Protein AF-A0A8T1A3A7-F1 (afdb_monomer_lite)

Radius of gyration: 17.54 Å; chains: 1; bounding box: 38×29×49 Å

Sequence (93 aa):
MDSLLLRFKSAAVQTIALDFDSIVGSDFSFHSSGSIISAITDAVADFSAEEINKKGDIYDTFTSNINDQLLSVANDYIDSKPKPSFGATCVEA

Structure (mmCIF, N/CA/C/O backbone):
data_AF-A0A8T1A3A7-F1
#
_entry.id   AF-A0A8T1A3A7-F1
#
loop_
_atom_site.group_PDB
_atom_site.id
_atom_site.type_symbol
_atom_site.label_atom_id
_atom_site.label_alt_id
_atom_site.label_comp_id
_atom_site.label_asym_id
_atom_site.label_entity_id
_atom_site.label_seq_id
_atom_site.pdbx_PDB_ins_code
_atom_site.Cartn_x
_atom_site.Cartn_y
_atom_site.Cartn_z
_atom_site.occupancy
_atom_site.B_iso_or_equiv
_atom_site.auth_seq_id
_atom_site.auth_comp_id
_atom_site.auth_asym_id
_atom_site.auth_atom_id
_atom_site.pdbx_PDB_model_num
ATOM 1 N N . MET A 1 1 ? 22.873 -5.877 -10.780 1.00 57.97 1 MET A N 1
ATOM 2 C CA . MET A 1 1 ? 21.430 -5.549 -10.812 1.00 57.97 1 MET A CA 1
ATOM 3 C C . MET A 1 1 ? 20.997 -5.233 -12.238 1.00 57.97 1 MET A C 1
ATOM 5 O O . MET A 1 1 ? 20.027 -5.815 -12.701 1.00 57.97 1 MET A O 1
ATOM 9 N N . ASP A 1 2 ? 21.776 -4.433 -12.963 1.00 66.38 2 ASP A N 1
ATOM 10 C CA . ASP A 1 2 ? 21.465 -3.956 -14.320 1.00 66.38 2 ASP A CA 1
ATOM 11 C C . ASP A 1 2 ? 21.164 -5.061 -15.347 1.00 66.38 2 ASP A C 1
ATOM 13 O O . ASP A 1 2 ? 20.189 -4.959 -16.082 1.00 66.38 2 ASP A O 1
ATOM 17 N N . SER A 1 3 ? 21.908 -6.174 -15.352 1.00 77.06 3 SER A N 1
ATOM 18 C CA . SER A 1 3 ? 21.665 -7.281 -16.297 1.00 77.06 3 SER A CA 1
ATOM 19 C C . SER A 1 3 ? 20.330 -8.011 -16.098 1.00 77.06 3 SER A C 1
ATOM 21 O O . SER A 1 3 ? 19.832 -8.631 -17.037 1.00 77.06 3 SER A O 1
ATOM 23 N N . LEU A 1 4 ? 19.748 -7.955 -14.894 1.00 81.81 4 LEU A N 1
ATOM 24 C CA . LEU A 1 4 ? 18.411 -8.490 -14.625 1.00 81.81 4 LEU A CA 1
ATOM 25 C C . LEU A 1 4 ? 17.334 -7.513 -15.093 1.00 81.81 4 LEU A C 1
ATOM 27 O O . LEU A 1 4 ? 16.370 -7.945 -15.714 1.00 81.81 4 LEU A O 1
ATOM 31 N N . LEU A 1 5 ? 17.514 -6.212 -14.838 1.00 82.62 5 LEU A N 1
ATOM 32 C CA . LEU A 1 5 ? 16.563 -5.169 -15.241 1.00 82.62 5 LEU A CA 1
ATOM 33 C C . LEU A 1 5 ? 16.388 -5.113 -16.763 1.00 82.62 5 LEU A C 1
ATOM 35 O O . LEU A 1 5 ? 15.266 -4.987 -17.248 1.00 82.62 5 LEU A O 1
ATOM 39 N N . LEU A 1 6 ? 17.468 -5.349 -17.512 1.00 84.94 6 LEU A N 1
ATOM 40 C CA . LEU A 1 6 ? 17.442 -5.439 -18.974 1.00 84.94 6 LEU A CA 1
ATOM 41 C C . LEU A 1 6 ? 16.557 -6.571 -19.527 1.00 84.94 6 LEU A C 1
ATOM 43 O O . LEU A 1 6 ? 16.232 -6.553 -20.706 1.00 84.94 6 LEU A O 1
ATOM 47 N N . ARG A 1 7 ? 16.158 -7.555 -18.709 1.00 84.62 7 ARG A N 1
ATOM 48 C CA . ARG A 1 7 ? 15.277 -8.659 -19.135 1.00 84.62 7 ARG A CA 1
ATOM 49 C C . ARG A 1 7 ? 13.792 -8.336 -18.995 1.00 84.62 7 ARG A C 1
ATOM 51 O O . ARG A 1 7 ? 12.956 -9.106 -19.464 1.00 84.62 7 ARG A O 1
ATOM 58 N N . PHE A 1 8 ? 13.449 -7.240 -18.325 1.00 85.31 8 PHE A N 1
ATOM 59 C CA . PHE A 1 8 ? 12.064 -6.835 -18.147 1.00 85.31 8 PHE A CA 1
ATOM 60 C C . PHE A 1 8 ? 11.643 -5.921 -19.294 1.00 85.31 8 PHE A C 1
ATOM 62 O O . PHE A 1 8 ? 12.283 -4.911 -19.560 1.00 85.31 8 PHE A O 1
ATOM 69 N N . LYS A 1 9 ? 10.524 -6.255 -19.945 1.00 85.38 9 LYS A N 1
ATOM 70 C CA . LYS A 1 9 ? 9.809 -5.335 -20.846 1.00 85.38 9 LYS A CA 1
ATOM 71 C C . LYS A 1 9 ? 8.946 -4.347 -20.056 1.00 85.38 9 LYS A C 1
ATOM 73 O O . LYS A 1 9 ? 8.793 -3.191 -20.432 1.00 85.38 9 LYS A O 1
ATOM 78 N N . SER A 1 10 ? 8.356 -4.833 -18.973 1.00 87.75 10 SER A N 1
ATOM 79 C CA . SER A 1 10 ? 7.512 -4.086 -18.049 1.00 87.75 10 SER A CA 1
ATOM 80 C C . SER A 1 10 ? 7.471 -4.827 -16.720 1.00 87.75 10 SER A C 1
ATOM 82 O O . SER A 1 10 ? 7.582 -6.054 -16.692 1.00 87.75 10 SER A O 1
ATOM 84 N N . ALA A 1 11 ? 7.246 -4.096 -15.638 1.00 88.19 11 ALA A N 1
ATOM 85 C CA . ALA A 1 11 ? 6.937 -4.647 -14.331 1.00 88.19 11 ALA A CA 1
ATOM 86 C C . ALA A 1 11 ? 5.858 -3.770 -13.702 1.00 88.19 11 ALA A C 1
ATOM 88 O O . ALA A 1 11 ? 5.829 -2.566 -13.940 1.00 88.19 11 ALA A O 1
ATOM 89 N N . ALA A 1 12 ? 4.978 -4.391 -12.931 1.00 91.94 12 ALA A N 1
ATOM 90 C CA . ALA A 1 12 ? 3.979 -3.707 -12.133 1.00 91.94 12 ALA A CA 1
ATOM 91 C C . ALA A 1 12 ? 3.687 -4.575 -10.913 1.00 91.94 12 ALA A C 1
ATOM 93 O O . ALA A 1 12 ? 3.644 -5.807 -11.016 1.00 91.94 12 ALA A O 1
ATOM 94 N N . VAL A 1 13 ? 3.482 -3.937 -9.768 1.00 89.25 13 VAL A N 1
ATOM 95 C CA . VAL A 1 13 ? 2.884 -4.603 -8.617 1.00 89.25 13 VAL A CA 1
ATOM 96 C C . VAL A 1 13 ? 1.389 -4.689 -8.886 1.00 89.25 13 VAL A C 1
ATOM 98 O O . VAL A 1 13 ? 0.760 -3.679 -9.190 1.00 89.25 13 VAL A O 1
ATOM 101 N N . GLN A 1 14 ? 0.832 -5.898 -8.820 1.00 93.06 14 GLN A N 1
ATOM 102 C CA . GLN A 1 14 ? -0.599 -6.127 -9.057 1.00 93.06 14 GLN A CA 1
ATOM 103 C C . GLN A 1 14 ? -1.414 -6.124 -7.766 1.00 93.06 14 GLN A C 1
ATOM 105 O O . GLN A 1 14 ? -2.602 -5.822 -7.783 1.00 93.06 14 GLN A O 1
ATOM 110 N N . THR A 1 15 ? -0.795 -6.497 -6.647 1.00 88.38 15 THR A N 1
ATOM 111 C CA . THR A 1 15 ? -1.486 -6.627 -5.366 1.00 88.38 15 THR A CA 1
ATOM 112 C C . THR A 1 15 ? -0.503 -6.378 -4.234 1.00 88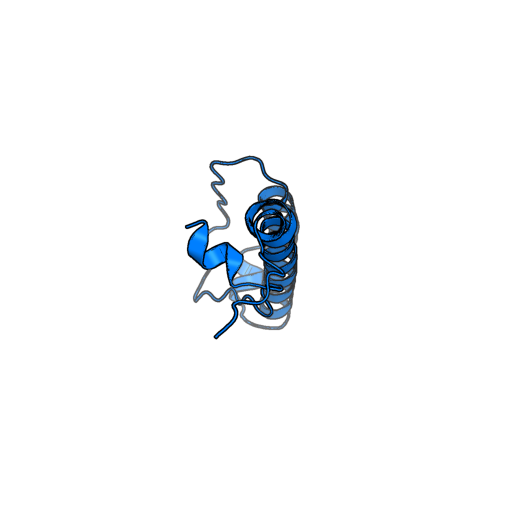.38 15 THR A C 1
ATOM 114 O O . THR A 1 15 ? 0.621 -6.883 -4.259 1.00 88.38 15 THR A O 1
ATOM 117 N N . ILE A 1 16 ? -0.950 -5.617 -3.242 1.00 81.62 16 ILE A N 1
ATOM 118 C CA . ILE A 1 16 ? -0.330 -5.485 -1.927 1.00 81.62 16 ILE A CA 1
ATOM 119 C C . ILE A 1 16 ? -1.439 -5.737 -0.914 1.00 81.62 16 ILE A C 1
ATOM 121 O O . ILE A 1 16 ? -2.566 -5.289 -1.113 1.00 81.62 16 ILE A O 1
ATOM 125 N N . ALA A 1 17 ? -1.118 -6.483 0.136 1.00 83.38 17 ALA A N 1
ATOM 126 C CA . ALA A 1 17 ? -2.031 -6.741 1.232 1.00 83.38 17 ALA A CA 1
ATOM 127 C C . ALA A 1 17 ? -1.316 -6.452 2.551 1.00 83.38 17 ALA A C 1
ATOM 129 O O . ALA A 1 17 ? -0.294 -7.066 2.865 1.00 83.38 17 ALA A O 1
ATOM 130 N N . LEU A 1 18 ? -1.858 -5.500 3.296 1.00 79.50 18 LEU A N 1
ATOM 131 C CA . LEU A 1 18 ? -1.538 -5.225 4.681 1.00 79.50 18 LEU A CA 1
ATOM 132 C C . LEU A 1 18 ? -2.548 -5.961 5.564 1.00 79.50 18 LEU A C 1
ATOM 134 O O . LEU A 1 18 ? -3.752 -5.758 5.435 1.00 79.50 18 LEU A O 1
ATOM 138 N N . ASP A 1 19 ? -2.030 -6.796 6.456 1.00 80.94 19 ASP A N 1
ATOM 139 C CA . ASP A 1 19 ? -2.795 -7.514 7.473 1.00 80.94 19 ASP A CA 1
ATOM 140 C C . ASP A 1 19 ? -2.046 -7.427 8.811 1.00 80.94 19 ASP A C 1
ATOM 142 O O . ASP A 1 19 ? -0.818 -7.302 8.854 1.00 80.94 19 ASP A O 1
ATOM 146 N N . PHE A 1 20 ? -2.794 -7.445 9.908 1.00 77.62 20 PHE A N 1
ATOM 147 C CA . PHE A 1 20 ? -2.301 -7.376 11.275 1.00 77.62 20 PHE A CA 1
ATOM 148 C C . PHE A 1 20 ? -3.331 -7.965 12.244 1.00 77.62 20 PHE A C 1
ATOM 150 O O . PHE A 1 20 ? -4.549 -7.871 12.061 1.00 77.62 20 PHE A O 1
ATOM 157 N N . ASP A 1 21 ? -2.839 -8.538 13.340 1.00 74.19 21 ASP A N 1
ATOM 158 C CA . ASP A 1 21 ? -3.701 -9.087 14.389 1.00 74.19 21 ASP A CA 1
ATOM 159 C C . ASP A 1 21 ? -4.314 -7.998 15.275 1.00 74.19 21 ASP A C 1
ATOM 161 O O . ASP A 1 21 ? -5.491 -8.088 15.624 1.00 74.19 21 ASP A O 1
ATOM 165 N N . SER A 1 22 ? -3.540 -6.965 15.619 1.00 72.44 22 SER A N 1
ATOM 166 C CA . SER A 1 22 ? -3.984 -5.831 16.434 1.00 72.44 22 SER A CA 1
ATOM 167 C C . SER A 1 22 ? -3.029 -4.641 16.301 1.00 72.44 22 SER A C 1
ATOM 169 O O . SER A 1 22 ? -1.809 -4.816 16.270 1.00 72.44 22 SER A O 1
ATOM 171 N N . ILE A 1 23 ? -3.581 -3.428 16.263 1.00 72.31 23 ILE A N 1
ATOM 172 C CA . ILE A 1 23 ? -2.853 -2.160 16.356 1.00 72.31 23 ILE A CA 1
ATOM 173 C C . ILE A 1 23 ? -2.880 -1.702 17.817 1.00 72.31 23 ILE A C 1
ATOM 175 O O . ILE A 1 23 ? -3.905 -1.254 18.321 1.00 72.31 23 ILE A O 1
ATOM 179 N N . VAL A 1 24 ? -1.745 -1.797 18.508 1.00 65.25 24 VAL A N 1
ATOM 180 C CA . VAL A 1 24 ? -1.587 -1.327 19.903 1.00 65.25 24 VAL A CA 1
ATOM 181 C C . VAL A 1 24 ? -1.287 0.174 20.010 1.00 65.25 24 VAL A C 1
ATOM 183 O O . VAL A 1 24 ? -1.375 0.749 21.091 1.00 65.25 24 VAL A O 1
ATOM 186 N N . GLY A 1 25 ? -0.968 0.816 18.888 1.00 59.59 25 GLY A N 1
ATOM 187 C CA . GLY A 1 25 ? -0.744 2.250 18.760 1.00 59.59 25 GLY A CA 1
ATOM 188 C C . GLY A 1 25 ? -0.385 2.600 17.318 1.00 59.59 25 GLY A C 1
ATOM 189 O O . GLY A 1 25 ? 0.280 1.821 16.637 1.00 59.59 25 GLY A O 1
ATOM 190 N N . SER A 1 26 ? -0.844 3.754 16.846 1.00 56.97 26 SER A N 1
ATOM 191 C CA . SER A 1 26 ? -0.556 4.296 15.516 1.00 56.97 26 SER A CA 1
ATOM 192 C C . SER A 1 26 ? 0.589 5.308 15.606 1.00 56.97 26 SER A C 1
ATOM 194 O O . SER A 1 26 ? 0.384 6.500 15.388 1.00 56.97 26 SER A O 1
ATOM 196 N N . ASP A 1 27 ? 1.781 4.860 16.003 1.00 54.31 27 ASP A N 1
ATOM 197 C CA . ASP A 1 27 ? 2.976 5.711 15.999 1.00 54.31 27 ASP A CA 1
ATOM 198 C C . ASP A 1 27 ? 3.808 5.384 14.756 1.00 54.31 27 ASP A C 1
ATOM 200 O O . ASP A 1 27 ? 4.569 4.411 14.713 1.00 54.31 27 ASP A O 1
ATOM 204 N N . PHE A 1 28 ? 3.581 6.145 13.687 1.00 55.59 28 PHE A N 1
ATOM 205 C CA . PHE A 1 28 ? 4.266 5.932 12.420 1.00 55.59 28 PHE A CA 1
ATOM 206 C C . PHE A 1 28 ? 5.560 6.743 12.376 1.00 55.59 28 PHE A C 1
ATOM 208 O O . PHE A 1 28 ? 5.615 7.893 11.945 1.00 55.59 28 PHE A O 1
ATOM 215 N N . SER A 1 29 ? 6.635 6.098 12.817 1.00 52.66 29 SER A N 1
ATOM 216 C CA . SER A 1 29 ? 8.003 6.594 12.698 1.00 52.66 29 SER A CA 1
ATOM 217 C C . SER A 1 29 ? 8.516 6.366 11.278 1.00 52.66 29 SER A C 1
ATOM 219 O O . SER A 1 29 ? 9.036 5.301 10.929 1.00 52.66 29 SER A O 1
ATOM 221 N N . PHE A 1 30 ? 8.381 7.384 10.435 1.00 55.31 30 PHE A N 1
ATOM 222 C CA . PHE A 1 30 ? 8.982 7.353 9.116 1.00 55.31 30 PHE A CA 1
ATOM 223 C C . PHE A 1 30 ? 10.319 8.096 9.102 1.00 55.31 30 PHE A C 1
ATOM 225 O O . PHE A 1 30 ? 10.390 9.304 9.298 1.00 55.31 30 PHE A O 1
ATOM 232 N N . HIS A 1 31 ? 11.400 7.372 8.814 1.00 52.06 31 HIS A N 1
ATOM 233 C CA . HIS A 1 31 ? 12.758 7.932 8.724 1.00 52.06 31 HIS A CA 1
ATOM 234 C C . HIS A 1 31 ? 13.039 8.674 7.399 1.00 52.06 31 HIS A C 1
ATOM 236 O O . HIS A 1 31 ? 14.178 9.027 7.101 1.00 52.06 31 HIS A O 1
ATOM 242 N N . SER A 1 32 ? 12.014 8.895 6.578 1.00 54.25 32 SER A N 1
ATOM 243 C CA . SER A 1 32 ? 12.102 9.538 5.266 1.00 54.25 32 SER A CA 1
ATOM 244 C C . SER A 1 32 ? 10.971 10.560 5.132 1.00 54.25 32 SER 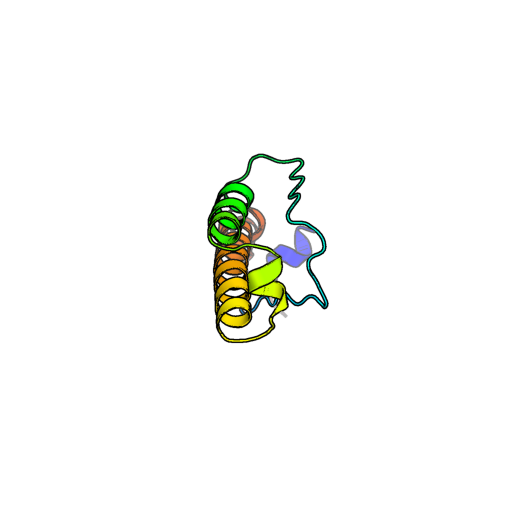A C 1
ATOM 246 O O . SER A 1 32 ? 10.033 10.539 5.912 1.00 54.25 32 SER A O 1
ATOM 248 N N . SER A 1 33 ? 11.039 11.475 4.174 1.00 53.69 33 SER A N 1
ATOM 249 C CA . SER A 1 33 ? 9.951 12.396 3.828 1.00 53.69 33 SER A CA 1
ATOM 250 C C . SER A 1 33 ? 9.637 12.218 2.344 1.00 53.69 33 SER A C 1
ATOM 252 O O . SER A 1 33 ? 10.075 12.978 1.486 1.00 53.69 33 SER A O 1
ATOM 254 N N . GLY A 1 34 ? 8.947 11.123 2.030 1.00 62.00 34 GLY A N 1
ATOM 255 C CA . GLY A 1 34 ? 8.498 10.795 0.677 1.00 62.00 34 GLY A CA 1
ATOM 256 C C . GLY A 1 34 ? 6.982 10.908 0.549 1.00 62.00 34 GLY A C 1
ATOM 257 O O . GLY A 1 34 ? 6.271 10.811 1.545 1.00 62.00 34 GLY A O 1
ATOM 258 N N . SER A 1 35 ? 6.483 11.035 -0.680 1.00 58.16 35 SER A N 1
ATOM 259 C CA . SER A 1 35 ? 5.044 11.021 -1.004 1.00 58.16 35 SER A CA 1
ATOM 260 C C . SER A 1 35 ? 4.299 9.798 -0.450 1.00 58.16 35 SER A C 1
ATOM 262 O O . SER A 1 35 ? 3.110 9.879 -0.157 1.00 58.16 35 SER A O 1
ATOM 264 N N . ILE A 1 36 ? 5.007 8.683 -0.238 1.00 60.84 36 ILE A N 1
ATOM 265 C CA . ILE A 1 36 ? 4.457 7.478 0.395 1.00 60.84 36 ILE A CA 1
ATOM 266 C C . ILE A 1 36 ? 4.036 7.706 1.841 1.00 60.84 36 ILE A C 1
ATOM 268 O O . ILE A 1 36 ? 3.069 7.126 2.313 1.00 60.84 36 ILE A O 1
ATOM 272 N N . ILE A 1 37 ? 4.758 8.567 2.548 1.00 64.81 37 ILE A N 1
ATOM 273 C CA . ILE A 1 37 ? 4.567 8.781 3.975 1.00 64.81 37 ILE A CA 1
ATOM 274 C C . ILE A 1 37 ? 3.377 9.684 4.207 1.00 64.81 37 ILE A C 1
ATOM 276 O O . ILE A 1 37 ? 2.571 9.379 5.075 1.00 64.81 37 ILE A O 1
ATOM 280 N N . SER A 1 38 ? 3.227 10.742 3.408 1.00 65.50 38 SER A N 1
ATOM 281 C CA . SER A 1 38 ? 2.021 11.570 3.440 1.00 65.50 38 SER A CA 1
ATOM 282 C C . SER A 1 38 ? 0.785 10.745 3.097 1.00 65.50 38 SER A C 1
ATOM 284 O O . SER A 1 38 ? -0.178 10.779 3.845 1.00 65.50 38 SER A O 1
ATOM 286 N N . ALA A 1 39 ? 0.856 9.914 2.052 1.00 62.34 39 ALA A N 1
ATOM 287 C CA . ALA A 1 39 ? -0.253 9.054 1.647 1.00 62.34 39 ALA A CA 1
ATOM 288 C C . ALA A 1 39 ? -0.661 8.042 2.734 1.00 62.34 39 ALA A C 1
ATOM 290 O O . ALA A 1 39 ? -1.848 7.861 2.994 1.00 62.34 39 ALA A O 1
ATOM 291 N N . ILE A 1 40 ? 0.314 7.407 3.398 1.00 66.62 40 ILE A N 1
ATOM 292 C CA . ILE A 1 40 ? 0.035 6.502 4.521 1.00 66.62 40 ILE A CA 1
ATOM 293 C C . ILE A 1 40 ? -0.475 7.293 5.733 1.00 66.62 40 ILE A C 1
ATOM 295 O O . ILE A 1 40 ? -1.415 6.858 6.381 1.00 66.62 40 ILE A O 1
ATOM 299 N N . THR A 1 41 ? 0.104 8.455 6.040 1.00 67.12 41 THR A N 1
ATOM 300 C CA . THR A 1 41 ? -0.311 9.270 7.195 1.00 67.12 41 THR A CA 1
ATOM 301 C C . THR A 1 41 ? -1.750 9.754 7.042 1.00 67.12 41 THR A C 1
ATOM 303 O O . THR A 1 41 ? -2.520 9.617 7.986 1.00 67.12 41 THR A O 1
ATOM 306 N N . ASP A 1 42 ? -2.131 10.243 5.860 1.00 67.06 42 ASP A N 1
ATOM 307 C CA . ASP A 1 42 ? -3.500 10.678 5.568 1.00 67.06 42 ASP A CA 1
ATOM 308 C C . ASP A 1 42 ? -4.484 9.504 5.6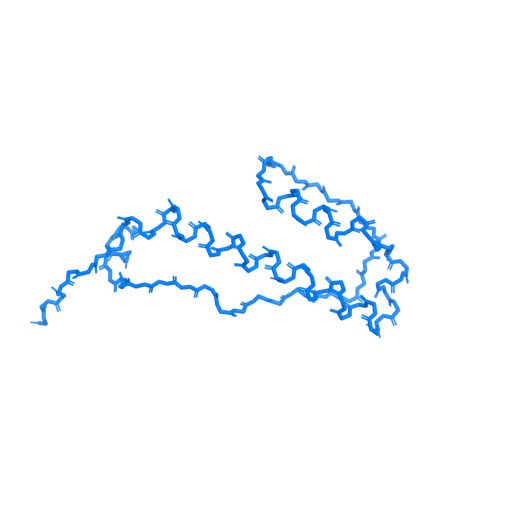85 1.00 67.06 42 ASP A C 1
ATOM 310 O O . ASP A 1 42 ? -5.519 9.625 6.333 1.00 67.06 42 ASP A O 1
ATOM 314 N N . ALA A 1 43 ? -4.126 8.331 5.152 1.00 65.81 43 ALA A N 1
ATOM 315 C CA . ALA A 1 43 ? -4.970 7.140 5.226 1.00 65.81 43 ALA A CA 1
ATOM 316 C C . ALA A 1 43 ? -5.148 6.597 6.657 1.00 65.81 43 ALA A C 1
ATOM 318 O O . ALA A 1 43 ? -6.168 5.973 6.948 1.00 65.81 43 ALA A O 1
ATOM 319 N N . VAL A 1 44 ? -4.178 6.819 7.553 1.00 69.44 44 VAL A N 1
ATOM 320 C CA . VAL A 1 44 ? -4.293 6.416 8.964 1.00 69.44 44 VAL A CA 1
ATOM 321 C C . VAL A 1 44 ? -4.927 7.502 9.838 1.00 69.44 44 VAL A C 1
ATOM 323 O O . VAL A 1 44 ? -5.533 7.176 10.855 1.00 69.44 44 VAL A O 1
ATOM 326 N N . ALA A 1 45 ? -4.846 8.779 9.454 1.00 69.88 45 ALA A N 1
ATOM 327 C CA . ALA A 1 45 ? -5.432 9.883 10.217 1.00 69.88 45 ALA A CA 1
ATOM 328 C C . ALA A 1 45 ? -6.963 9.787 10.347 1.00 69.88 45 ALA A C 1
ATOM 330 O O . ALA A 1 45 ? -7.522 10.273 11.330 1.00 69.88 45 ALA A O 1
ATOM 331 N N . ASP A 1 46 ? -7.624 9.130 9.393 1.00 72.56 46 ASP A N 1
ATOM 332 C CA . ASP A 1 46 ? -9.081 8.980 9.361 1.00 72.56 46 ASP A CA 1
ATOM 333 C C . ASP A 1 46 ? -9.628 7.916 10.334 1.00 72.56 46 ASP A C 1
ATOM 335 O O . ASP A 1 46 ? -10.846 7.798 10.485 1.00 72.56 46 ASP A O 1
ATOM 339 N N . PHE A 1 47 ? -8.767 7.140 11.009 1.00 72.44 47 PHE A N 1
ATOM 340 C CA . PHE A 1 47 ? -9.194 5.981 11.799 1.00 72.44 47 PHE A CA 1
ATOM 341 C C . PHE A 1 47 ? -8.452 5.850 13.134 1.00 72.44 47 PHE A C 1
ATOM 343 O O . PHE A 1 47 ? -7.224 5.922 13.200 1.00 72.44 47 PHE A O 1
ATOM 350 N N . SER A 1 48 ? -9.179 5.559 14.217 1.00 77.25 48 SER A N 1
ATOM 351 C CA . SER A 1 48 ? -8.544 5.189 15.487 1.00 77.25 48 SER A CA 1
ATOM 352 C C . SER A 1 48 ? -8.168 3.702 15.535 1.00 77.25 48 SER A C 1
ATOM 354 O O . SER A 1 48 ? -8.838 2.842 14.959 1.00 77.25 48 SER A O 1
ATOM 356 N N . ALA A 1 49 ? -7.125 3.369 16.302 1.00 77.19 49 ALA A N 1
ATOM 357 C CA . ALA A 1 49 ? -6.720 1.97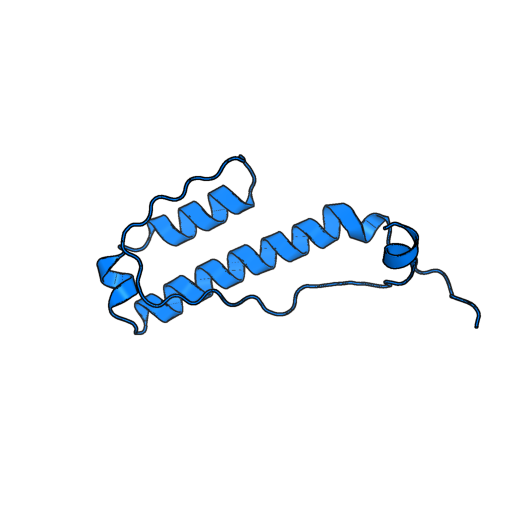8 16.527 1.00 77.19 49 ALA A CA 1
ATOM 358 C C . ALA A 1 49 ? -7.863 1.117 17.101 1.00 77.19 49 ALA A C 1
ATOM 360 O O . ALA A 1 49 ? -8.003 -0.053 16.751 1.00 77.19 49 ALA A O 1
ATOM 361 N N . GLU A 1 50 ? -8.709 1.694 17.959 1.00 80.25 50 GLU A N 1
ATOM 362 C CA . GLU A 1 50 ? -9.839 0.997 18.577 1.00 80.25 50 GLU A CA 1
ATOM 363 C C . GLU A 1 50 ? -10.966 0.694 17.576 1.00 80.25 50 GLU A C 1
ATOM 365 O O . GLU A 1 50 ? -11.635 -0.332 17.691 1.00 80.25 50 GLU A O 1
ATOM 370 N N . GLU A 1 51 ? -11.167 1.547 16.571 1.00 79.44 51 GLU A N 1
ATOM 371 C CA . GLU A 1 51 ? -12.129 1.307 15.492 1.00 79.44 51 GLU A CA 1
ATOM 372 C C . GLU A 1 51 ? -11.631 0.246 14.512 1.00 79.44 51 GLU A C 1
ATOM 374 O O . GLU A 1 51 ? -12.384 -0.663 14.162 1.00 79.44 51 GLU A O 1
ATOM 379 N N . ILE A 1 52 ? -10.354 0.305 14.133 1.00 80.50 52 ILE A N 1
ATOM 380 C CA . ILE A 1 52 ? -9.741 -0.669 13.223 1.00 80.50 52 ILE A CA 1
ATOM 381 C C . ILE A 1 52 ? -9.687 -2.063 13.869 1.00 80.50 52 ILE A C 1
ATOM 383 O O . ILE A 1 52 ? -10.013 -3.068 13.237 1.00 80.50 52 ILE A O 1
ATOM 387 N N . ASN A 1 53 ? -9.334 -2.153 15.155 1.00 82.38 53 ASN A N 1
ATOM 388 C CA . ASN A 1 53 ? -9.213 -3.436 15.856 1.00 82.38 53 ASN A CA 1
ATOM 389 C C . ASN A 1 53 ? -10.543 -4.181 16.042 1.00 82.38 53 ASN A C 1
ATOM 391 O O . ASN A 1 53 ? -10.527 -5.358 16.400 1.00 82.38 53 ASN A O 1
ATOM 395 N N . LYS A 1 54 ? -11.693 -3.545 15.777 1.00 84.38 54 LYS A N 1
ATOM 396 C CA . LYS A 1 54 ? -13.001 -4.221 15.798 1.00 84.38 54 LYS A CA 1
ATOM 397 C C . LYS A 1 54 ? -13.194 -5.209 14.640 1.00 84.38 54 LYS A C 1
ATOM 399 O O . LYS A 1 54 ? -14.180 -5.936 14.676 1.00 84.38 54 LYS A O 1
ATOM 404 N N . LYS A 1 55 ? -12.268 -5.259 13.665 1.00 73.31 55 LYS A N 1
ATOM 405 C CA . LYS A 1 55 ? -12.211 -6.230 12.551 1.00 73.31 55 LYS A CA 1
ATOM 406 C C . LYS A 1 55 ? -13.579 -6.478 11.884 1.00 73.31 55 LYS A C 1
ATOM 408 O O . LYS A 1 55 ? -14.194 -7.526 12.054 1.00 73.31 55 LYS A O 1
ATOM 413 N N . GLY A 1 56 ? -14.026 -5.483 11.119 1.00 83.31 56 GLY A N 1
ATOM 414 C CA . GLY A 1 56 ? -15.219 -5.501 10.258 1.00 83.31 56 GLY A CA 1
ATOM 415 C C . GLY A 1 56 ? -15.080 -4.455 9.148 1.00 83.31 56 GLY A C 1
ATOM 416 O O . GLY A 1 56 ? -13.956 -4.114 8.793 1.00 83.31 56 GLY A O 1
ATOM 417 N N . ASP A 1 57 ? -16.176 -3.863 8.671 1.00 85.19 57 ASP A N 1
ATOM 418 C CA . ASP A 1 57 ? -16.160 -2.921 7.533 1.00 85.19 57 ASP A CA 1
ATOM 419 C C . ASP A 1 57 ? -15.128 -1.782 7.661 1.00 85.19 57 ASP A C 1
ATOM 421 O O . ASP A 1 57 ? -14.515 -1.376 6.675 1.00 85.19 57 ASP A O 1
ATOM 425 N N . ILE A 1 58 ? -14.896 -1.275 8.879 1.00 83.06 58 ILE A N 1
ATOM 426 C CA . ILE A 1 58 ? -13.889 -0.232 9.141 1.00 83.06 58 ILE A CA 1
ATOM 427 C C . ILE A 1 58 ? -12.464 -0.758 8.922 1.00 83.06 58 ILE A C 1
ATOM 429 O O . ILE A 1 58 ? -11.640 -0.063 8.336 1.00 83.06 58 ILE A O 1
ATOM 433 N N . TYR A 1 59 ? -12.172 -1.983 9.363 1.00 84.56 59 TYR A N 1
ATOM 434 C CA . TYR A 1 59 ? -10.882 -2.636 9.130 1.00 84.56 59 TYR A CA 1
ATOM 435 C C . TYR A 1 59 ? -10.669 -2.896 7.635 1.00 84.56 59 TYR A C 1
ATOM 437 O O . TYR A 1 59 ? -9.597 -2.596 7.110 1.00 84.56 59 TYR A O 1
ATOM 445 N N . ASP A 1 60 ? -11.693 -3.391 6.939 1.00 87.12 60 ASP A N 1
ATOM 446 C CA . ASP A 1 60 ? -11.617 -3.656 5.500 1.00 87.12 60 ASP A CA 1
ATOM 447 C C . ASP A 1 60 ? -11.408 -2.351 4.717 1.00 87.12 60 ASP A C 1
ATOM 449 O O . ASP A 1 60 ? -10.563 -2.280 3.828 1.00 87.12 60 ASP A O 1
ATOM 453 N N . THR A 1 61 ? -12.105 -1.279 5.105 1.00 85.81 61 THR A N 1
ATOM 454 C CA . THR A 1 61 ? -11.935 0.054 4.506 1.00 85.81 61 THR A CA 1
ATOM 455 C C . THR A 1 61 ? -10.536 0.608 4.769 1.00 85.81 61 THR A C 1
ATOM 457 O O . THR A 1 61 ? -9.867 1.066 3.844 1.00 85.81 61 THR A O 1
ATOM 460 N N . PHE A 1 62 ? -10.064 0.539 6.016 1.00 83.69 62 PHE A N 1
ATOM 461 C CA . PHE A 1 62 ? -8.729 0.992 6.398 1.00 83.69 62 PHE A CA 1
ATOM 462 C C . PHE A 1 62 ? -7.637 0.247 5.621 1.00 83.69 62 PHE A C 1
ATOM 464 O O . PHE A 1 62 ? -6.778 0.869 4.995 1.00 83.69 62 PHE A O 1
ATOM 471 N N . THR A 1 63 ? -7.682 -1.087 5.622 1.00 84.75 63 THR A N 1
ATOM 472 C CA . THR A 1 63 ? -6.690 -1.914 4.927 1.00 84.75 63 THR A CA 1
ATOM 473 C C . THR A 1 63 ? -6.749 -1.708 3.417 1.00 84.75 63 THR A C 1
ATOM 475 O O . THR A 1 63 ? -5.694 -1.573 2.804 1.00 84.75 63 THR A O 1
ATOM 478 N N . SER A 1 64 ? -7.940 -1.593 2.816 1.00 86.75 64 SER A N 1
ATOM 479 C CA . SER A 1 64 ? -8.093 -1.282 1.387 1.00 86.75 64 SER A CA 1
ATOM 480 C C . SER A 1 64 ? -7.466 0.063 1.029 1.00 86.75 64 SER A C 1
ATOM 482 O O . SER A 1 64 ? -6.664 0.124 0.100 1.00 86.75 64 SER A O 1
ATOM 484 N N . ASN A 1 65 ? -7.751 1.121 1.795 1.00 83.19 65 ASN A N 1
ATOM 485 C CA . ASN A 1 65 ? -7.195 2.453 1.542 1.00 83.19 65 ASN A CA 1
ATOM 486 C C . ASN A 1 65 ? -5.661 2.447 1.615 1.00 83.19 65 ASN A C 1
ATOM 488 O O . ASN A 1 65 ? -4.990 2.996 0.741 1.00 83.19 65 ASN A O 1
ATOM 492 N N . ILE A 1 66 ? -5.090 1.794 2.631 1.00 81.75 66 ILE A N 1
ATOM 493 C CA . ILE A 1 66 ? -3.634 1.669 2.773 1.00 81.75 66 ILE A CA 1
ATOM 494 C C . ILE A 1 66 ? -3.039 0.837 1.632 1.00 81.75 66 ILE A C 1
ATOM 496 O O . ILE A 1 66 ? -2.008 1.217 1.075 1.00 81.75 66 ILE A O 1
ATOM 500 N N . ASN A 1 67 ? -3.684 -0.268 1.251 1.00 86.75 67 ASN A N 1
ATOM 501 C CA . ASN A 1 67 ? -3.237 -1.124 0.152 1.00 86.75 67 ASN A CA 1
ATOM 502 C C . ASN A 1 67 ? -3.217 -0.370 -1.179 1.00 86.75 67 ASN A C 1
ATOM 504 O O . ASN A 1 67 ? -2.230 -0.478 -1.905 1.00 86.75 67 ASN A O 1
ATOM 508 N N . ASP A 1 68 ? -4.241 0.434 -1.470 1.00 85.81 68 ASP A N 1
ATOM 509 C CA . ASP A 1 68 ? -4.312 1.247 -2.687 1.00 85.81 68 ASP A CA 1
ATOM 510 C C . ASP A 1 68 ? -3.192 2.297 -2.733 1.00 85.81 68 ASP A C 1
ATOM 512 O O . ASP A 1 68 ? -2.511 2.442 -3.753 1.00 85.81 68 ASP A O 1
ATOM 516 N N . GLN A 1 69 ? -2.928 2.978 -1.611 1.00 82.12 69 GLN A N 1
ATOM 517 C CA . GLN A 1 69 ? -1.834 3.951 -1.513 1.00 82.12 69 GLN A CA 1
ATOM 518 C C . GLN A 1 69 ? -0.461 3.287 -1.678 1.00 82.12 69 GLN A C 1
ATOM 520 O O . GLN A 1 69 ? 0.380 3.755 -2.451 1.00 82.12 69 GLN A O 1
ATOM 525 N N . LEU A 1 70 ? -0.228 2.160 -0.998 1.00 82.00 70 LEU A N 1
ATOM 526 C CA . LEU A 1 70 ? 1.011 1.392 -1.128 1.00 82.00 70 LEU A CA 1
ATOM 527 C C . LEU A 1 70 ? 1.207 0.875 -2.556 1.00 82.00 70 LEU A C 1
ATOM 529 O O . LEU A 1 70 ? 2.323 0.927 -3.076 1.00 82.00 70 LEU A O 1
ATOM 533 N N . LEU A 1 71 ? 0.138 0.400 -3.198 1.00 88.31 71 LEU A N 1
ATOM 534 C CA . LEU A 1 71 ? 0.164 -0.099 -4.568 1.00 88.31 71 LEU A CA 1
ATOM 535 C C . LEU A 1 71 ? 0.505 1.013 -5.561 1.00 88.31 71 LEU A C 1
ATOM 537 O O . LEU A 1 71 ? 1.348 0.804 -6.439 1.00 88.31 71 LEU A O 1
ATOM 541 N N . SER A 1 72 ? -0.109 2.189 -5.405 1.00 85.88 72 SER A N 1
ATOM 542 C CA . SER A 1 72 ? 0.197 3.367 -6.219 1.00 85.88 72 SER A CA 1
ATOM 543 C C . SER A 1 72 ? 1.672 3.722 -6.106 1.00 85.88 72 SER A C 1
ATOM 545 O O . SER A 1 72 ? 2.368 3.826 -7.114 1.00 85.88 72 SER A O 1
ATOM 547 N N . VAL A 1 73 ? 2.194 3.825 -4.882 1.00 82.56 73 VAL A N 1
ATOM 548 C CA . VAL A 1 73 ? 3.579 4.258 -4.702 1.00 82.56 73 VAL A CA 1
ATOM 549 C C . VAL A 1 73 ? 4.593 3.195 -5.118 1.00 82.56 73 VAL A C 1
ATOM 551 O O . VAL A 1 73 ? 5.645 3.529 -5.665 1.00 82.56 73 VAL A O 1
ATOM 554 N N . ALA A 1 74 ? 4.298 1.912 -4.913 1.00 84.19 74 ALA A N 1
ATOM 555 C CA . ALA A 1 74 ? 5.157 0.843 -5.406 1.00 84.19 74 ALA A CA 1
ATOM 556 C C . ALA A 1 74 ? 5.279 0.886 -6.938 1.00 84.19 74 ALA A C 1
ATOM 558 O O . ALA A 1 74 ? 6.380 0.736 -7.475 1.00 84.19 74 ALA A O 1
ATOM 559 N N . ASN A 1 75 ? 4.173 1.144 -7.642 1.00 89.56 75 ASN A N 1
ATOM 560 C CA . ASN A 1 75 ? 4.184 1.292 -9.094 1.00 89.56 75 ASN A CA 1
ATOM 561 C C . ASN A 1 75 ? 4.862 2.597 -9.548 1.00 89.56 75 ASN A C 1
ATOM 563 O O . ASN A 1 75 ? 5.675 2.545 -10.470 1.00 89.56 75 ASN A O 1
ATOM 567 N N . ASP A 1 76 ? 4.660 3.724 -8.860 1.00 85.88 76 ASP A N 1
ATOM 568 C CA . ASP A 1 76 ? 5.389 4.977 -9.130 1.00 85.88 76 ASP A CA 1
ATOM 569 C C . ASP A 1 76 ? 6.905 4.819 -8.931 1.00 85.88 76 ASP A C 1
ATOM 571 O O . ASP A 1 76 ? 7.724 5.353 -9.691 1.00 85.88 76 ASP A O 1
ATOM 575 N N . TYR A 1 77 ? 7.313 4.058 -7.913 1.00 83.50 77 TYR A N 1
ATOM 576 C CA . TYR A 1 77 ? 8.715 3.724 -7.697 1.00 83.50 77 TYR A CA 1
ATOM 577 C C . TYR A 1 77 ? 9.265 2.897 -8.860 1.00 83.50 77 TYR A C 1
ATOM 579 O O . TYR A 1 77 ? 10.336 3.230 -9.370 1.00 83.50 77 TYR A O 1
ATOM 587 N N . ILE A 1 78 ? 8.539 1.863 -9.310 1.00 85.50 78 ILE A N 1
ATOM 588 C CA . ILE A 1 78 ? 8.926 1.055 -10.477 1.00 85.50 78 ILE A CA 1
ATOM 589 C C . ILE A 1 78 ? 9.082 1.940 -11.717 1.00 85.50 78 ILE A C 1
ATOM 591 O O . ILE A 1 78 ? 10.078 1.830 -12.435 1.00 85.50 78 ILE A O 1
ATOM 595 N N . ASP A 1 79 ? 8.140 2.846 -11.942 1.00 87.75 79 ASP A N 1
ATOM 596 C CA . ASP A 1 79 ? 8.130 3.710 -13.114 1.00 87.75 79 ASP A CA 1
ATOM 597 C C . ASP A 1 79 ? 9.264 4.746 -13.106 1.00 87.75 79 ASP A C 1
ATOM 599 O O . ASP A 1 79 ? 9.834 5.045 -14.156 1.00 87.75 79 ASP A O 1
ATOM 603 N N . SER A 1 80 ? 9.640 5.252 -11.930 1.00 83.75 80 SER A N 1
ATOM 604 C CA . SER A 1 80 ? 10.663 6.295 -11.790 1.00 83.75 80 SER A CA 1
ATOM 605 C C . SER A 1 80 ? 12.097 5.776 -11.656 1.00 83.75 80 SER A C 1
ATOM 607 O O . SER A 1 80 ? 13.033 6.498 -12.011 1.00 83.75 80 SER A O 1
ATOM 609 N N . LYS A 1 81 ? 12.304 4.563 -11.119 1.00 84.19 81 LYS A N 1
ATOM 610 C CA . LYS A 1 81 ? 13.641 4.044 -10.777 1.00 84.19 81 LYS A CA 1
ATOM 611 C C . LYS A 1 81 ? 14.103 2.898 -11.686 1.00 84.19 81 LYS A C 1
ATOM 613 O O . LYS A 1 81 ? 15.048 3.125 -12.438 1.00 84.19 81 LYS A O 1
ATOM 618 N N . PRO A 1 82 ? 13.510 1.686 -11.653 1.00 86.31 82 PRO A N 1
ATOM 619 C CA . PRO A 1 82 ? 13.984 0.570 -12.465 1.00 86.31 82 PRO A CA 1
ATOM 620 C C . PRO A 1 82 ? 13.488 0.594 -13.918 1.00 86.31 82 PRO A C 1
ATOM 622 O O . PRO A 1 82 ? 14.228 0.141 -14.790 1.00 86.31 82 PRO A O 1
ATOM 625 N N . LYS A 1 83 ? 12.290 1.122 -14.214 1.00 86.62 83 LYS A N 1
ATOM 626 C CA . LYS A 1 83 ? 11.727 1.127 -15.579 1.00 86.62 83 LYS A CA 1
ATOM 627 C C . LYS A 1 83 ? 12.600 1.833 -16.623 1.00 86.62 83 LYS A C 1
ATOM 629 O O . LYS A 1 83 ? 12.712 1.296 -17.721 1.00 86.62 83 LYS A O 1
ATOM 634 N N . PRO A 1 84 ? 13.293 2.950 -16.324 1.00 89.25 84 PRO A N 1
ATOM 635 C CA . PRO A 1 84 ? 14.268 3.535 -17.249 1.00 89.25 84 PRO A CA 1
ATOM 636 C C . PRO A 1 84 ? 15.426 2.601 -17.645 1.00 89.25 84 PRO A C 1
ATOM 638 O O . PRO A 1 84 ? 16.057 2.821 -18.674 1.00 89.25 84 PRO A O 1
ATOM 641 N N . SER A 1 85 ? 15.715 1.569 -16.847 1.00 87.69 85 SER A N 1
ATOM 642 C CA . SER A 1 85 ? 16.752 0.562 -17.115 1.00 87.69 85 SER A CA 1
ATOM 643 C C . SER A 1 85 ? 16.200 -0.732 -17.724 1.00 87.69 85 SER A C 1
ATOM 645 O O . SER A 1 85 ? 16.954 -1.689 -17.910 1.00 87.69 85 SER A O 1
ATOM 647 N N . PHE A 1 86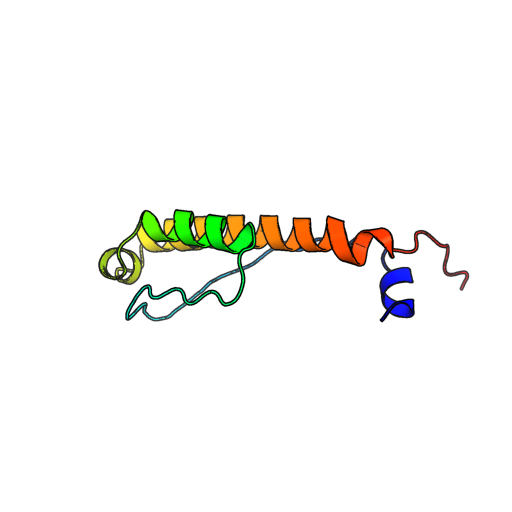 ? 14.899 -0.791 -18.019 1.00 89.62 86 PHE A N 1
ATOM 648 C CA . PHE A 1 86 ? 14.288 -1.929 -18.697 1.00 89.62 86 PHE A CA 1
ATOM 649 C C . PHE A 1 86 ? 14.778 -2.022 -20.138 1.00 89.62 86 PHE A C 1
ATOM 651 O O . PHE A 1 86 ? 14.814 -1.043 -20.883 1.00 89.62 86 PHE A O 1
ATOM 658 N N . GLY A 1 87 ? 15.163 -3.229 -20.531 1.00 78.44 87 GLY A N 1
ATOM 659 C CA . GLY A 1 87 ? 15.639 -3.524 -21.869 1.00 78.44 87 GLY A CA 1
ATOM 660 C C . GLY A 1 87 ? 14.497 -4.096 -22.687 1.00 78.44 87 GLY A C 1
ATOM 661 O O . GLY A 1 87 ? 14.166 -5.270 -22.575 1.00 78.44 87 GLY A O 1
ATOM 662 N N . ALA A 1 88 ? 13.933 -3.303 -23.596 1.00 62.62 88 ALA A N 1
ATOM 663 C CA . ALA A 1 88 ? 13.106 -3.824 -24.691 1.00 62.62 88 ALA A CA 1
ATOM 664 C C . ALA A 1 88 ? 13.955 -4.549 -25.762 1.00 62.62 88 ALA A C 1
ATOM 666 O O . ALA A 1 88 ? 13.558 -4.658 -26.921 1.00 62.62 88 ALA A O 1
ATOM 667 N N . THR 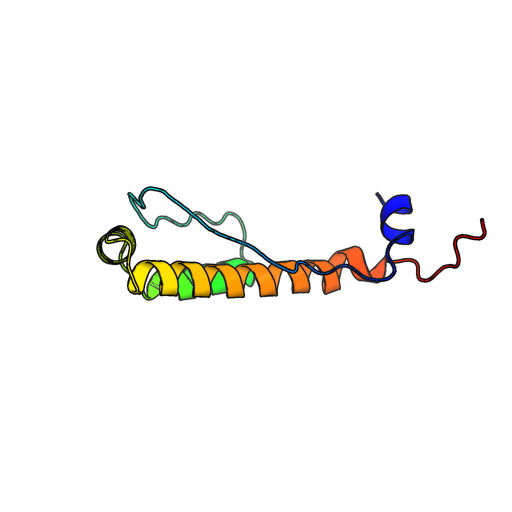A 1 89 ? 15.162 -4.982 -25.405 1.00 58.22 89 THR A N 1
ATOM 668 C CA . THR A 1 89 ? 16.117 -5.606 -26.307 1.00 58.22 89 THR A CA 1
ATOM 669 C C . THR A 1 89 ? 15.722 -7.058 -26.492 1.00 58.22 89 THR A C 1
ATOM 671 O O . THR A 1 89 ? 15.625 -7.791 -25.507 1.00 58.22 89 THR A O 1
ATOM 674 N N . CYS A 1 90 ? 15.500 -7.469 -27.742 1.00 57.62 90 CYS A N 1
ATOM 675 C CA . CYS A 1 90 ? 15.459 -8.874 -28.123 1.00 57.62 90 CYS A CA 1
ATOM 676 C C . CYS A 1 90 ? 16.654 -9.571 -27.468 1.00 57.62 90 CYS A C 1
ATOM 678 O O . CYS A 1 90 ? 17.795 -9.351 -27.870 1.00 57.62 90 CYS A O 1
ATOM 680 N N . VAL A 1 91 ? 16.412 -10.363 -26.424 1.00 57.09 91 VAL A N 1
ATOM 681 C CA . VAL A 1 91 ? 17.398 -11.346 -25.990 1.00 57.09 91 VAL A CA 1
ATOM 682 C C . VAL A 1 91 ? 17.328 -12.406 -27.078 1.00 57.09 91 VAL A C 1
ATOM 684 O O . VAL A 1 91 ? 16.454 -13.270 -27.045 1.00 57.09 91 VAL A O 1
ATOM 687 N N . GLU A 1 92 ? 18.127 -12.227 -28.129 1.00 45.53 92 GLU A N 1
ATOM 688 C CA . GLU A 1 92 ? 18.328 -13.263 -29.134 1.00 45.53 92 GLU A CA 1
ATOM 689 C C . GLU A 1 92 ? 18.767 -14.534 -28.395 1.00 45.53 92 GLU A C 1
ATOM 691 O O . GLU A 1 92 ? 19.646 -14.488 -27.528 1.00 45.53 92 GLU A O 1
ATOM 696 N N . ALA A 1 93 ? 18.027 -15.611 -28.657 1.00 45.69 93 ALA A N 1
ATOM 697 C CA . ALA A 1 93 ? 18.211 -16.933 -28.073 1.00 45.69 93 ALA A CA 1
ATOM 698 C C . ALA A 1 93 ? 19.498 -17.603 -28.568 1.00 45.69 93 ALA A C 1
ATOM 700 O O . ALA A 1 93 ? 19.868 -17.368 -29.741 1.00 45.69 93 ALA A O 1
#

Foldseek 3Di:
DLVVLQADPDDADPWDFDDDQADPDDDDDDPDDDPLVVQLCVLPVVDDRVRLNVPDPSVVSSRVSNGVSVRVVVRVCCVPPSNVSYHPDPPPD

Secondary structure (DSSP, 8-state):
-HHHHTT-S-----------S--S------SS--HHHHHHHHHHHT--HHHHTT-SHHHHHHHHHHHHHHHHHHHHHHHHTTGGG--------

Organism: NCBI:txid29920

pLDDT: mean 75.67, std 12.26, range [45.53, 93.06]